Protein AF-A0A960XHT5-F1 (afdb_monomer)

Mean predicted aligned error: 14.63 Å

Structure (mmCIF, N/CA/C/O backbone):
data_AF-A0A960XHT5-F1
#
_entry.id   AF-A0A960XHT5-F1
#
loop_
_atom_site.group_PDB
_atom_site.id
_atom_site.type_symbol
_atom_site.label_atom_id
_atom_site.label_alt_id
_atom_site.label_comp_id
_atom_site.label_asym_id
_atom_site.label_entity_id
_atom_site.label_seq_id
_atom_site.pdbx_PDB_ins_code
_atom_site.Cartn_x
_atom_site.Cartn_y
_atom_site.Cartn_z
_atom_site.occupancy
_atom_site.B_iso_or_equiv
_atom_site.auth_seq_id
_atom_site.auth_comp_id
_atom_site.auth_asym_id
_atom_site.auth_atom_id
_atom_site.pdbx_PDB_model_num
ATOM 1 N N . MET A 1 1 ? 15.331 12.593 35.043 1.00 45.03 1 MET A N 1
ATOM 2 C CA . MET A 1 1 ? 15.054 11.281 34.421 1.00 45.03 1 MET A CA 1
ATOM 3 C C . MET A 1 1 ? 13.839 11.452 33.519 1.00 45.03 1 MET A C 1
ATOM 5 O O . MET A 1 1 ? 12.840 11.969 33.996 1.00 45.03 1 MET A O 1
ATOM 9 N N . LYS A 1 2 ? 13.952 11.146 32.221 1.00 58.47 2 LYS A N 1
ATOM 10 C CA . LYS A 1 2 ? 12.846 11.248 31.254 1.00 58.47 2 LYS A CA 1
ATOM 11 C C . LYS A 1 2 ? 12.209 9.865 31.152 1.00 58.47 2 LYS A C 1
ATOM 13 O O . LYS A 1 2 ? 12.758 8.992 30.490 1.00 58.47 2 LYS A O 1
ATOM 18 N N . TYR A 1 3 ? 11.129 9.644 31.884 1.00 62.03 3 TYR A N 1
ATOM 19 C CA . TYR A 1 3 ? 10.326 8.434 31.743 1.00 62.03 3 TYR A CA 1
ATOM 20 C C . TYR A 1 3 ? 9.379 8.652 30.563 1.00 62.03 3 TYR A C 1
ATOM 22 O O . TYR A 1 3 ? 8.846 9.750 30.403 1.00 62.03 3 TYR A O 1
ATOM 30 N N . ILE A 1 4 ? 9.212 7.639 29.721 1.00 69.88 4 ILE A N 1
ATOM 31 C CA . ILE A 1 4 ? 8.151 7.631 28.716 1.00 69.88 4 ILE A CA 1
ATOM 32 C C . ILE A 1 4 ? 6.901 7.191 29.477 1.00 69.88 4 ILE A C 1
ATOM 34 O O . ILE A 1 4 ? 6.853 6.061 29.962 1.00 69.88 4 ILE A O 1
ATOM 38 N N . GLU A 1 5 ? 5.948 8.101 29.677 1.00 73.25 5 GLU A N 1
ATOM 39 C CA . GLU A 1 5 ? 4.637 7.736 30.216 1.00 73.25 5 GLU A CA 1
ATOM 40 C C . GLU A 1 5 ? 3.977 6.758 29.241 1.00 73.25 5 GLU A C 1
ATOM 42 O O . GLU A 1 5 ? 3.906 7.017 28.040 1.00 73.25 5 GLU A O 1
ATOM 47 N N . GLY A 1 6 ? 3.590 5.589 29.755 1.00 69.31 6 GLY A N 1
ATOM 48 C CA . GLY A 1 6 ? 2.922 4.562 28.967 1.00 69.31 6 GLY A CA 1
ATOM 49 C C . GLY A 1 6 ? 1.555 5.044 28.495 1.00 69.31 6 GLY A C 1
ATOM 50 O O . GLY A 1 6 ? 0.897 5.829 29.178 1.00 69.31 6 GLY A O 1
ATOM 51 N N . GLU A 1 7 ? 1.143 4.559 27.330 1.00 72.44 7 GLU A N 1
ATOM 52 C CA . GLU A 1 7 ? -0.132 4.915 26.719 1.00 72.44 7 GLU A CA 1
ATOM 53 C C . GLU A 1 7 ? -1.333 4.681 27.656 1.00 72.44 7 GLU A C 1
ATOM 55 O O . GLU A 1 7 ? -1.340 3.784 28.508 1.00 72.44 7 GLU A O 1
ATOM 60 N N . SER A 1 8 ? -2.368 5.511 27.488 1.00 75.62 8 SER A N 1
ATOM 61 C CA . SER A 1 8 ? -3.586 5.479 28.303 1.00 75.62 8 SER A CA 1
ATOM 62 C C . SER A 1 8 ? -4.258 4.102 28.269 1.00 75.62 8 SER A C 1
ATOM 64 O O . SER A 1 8 ? -4.419 3.501 27.210 1.00 75.62 8 SER A O 1
ATOM 66 N N . ARG A 1 9 ? -4.759 3.631 29.422 1.00 69.56 9 ARG A N 1
ATOM 67 C CA . ARG A 1 9 ? -5.538 2.376 29.522 1.00 69.56 9 ARG A CA 1
ATOM 68 C C . ARG A 1 9 ? -6.823 2.381 28.684 1.00 69.56 9 ARG A C 1
ATOM 70 O O . ARG A 1 9 ? -7.416 1.327 28.485 1.00 69.56 9 ARG A O 1
ATOM 77 N N . GLU A 1 10 ? -7.252 3.550 28.218 1.00 75.94 10 GLU A N 1
ATOM 78 C CA . GLU A 1 10 ? -8.423 3.736 27.359 1.00 75.94 10 GLU A CA 1
ATOM 79 C C . GLU A 1 10 ? -8.062 3.861 25.870 1.00 75.94 10 GLU A C 1
ATOM 81 O O . GLU A 1 10 ? -8.931 4.174 25.055 1.00 75.94 10 GLU A O 1
ATOM 86 N N . GLN A 1 11 ? -6.797 3.646 25.490 1.00 69.94 11 GLN A N 1
ATOM 87 C CA . GLN A 1 11 ? -6.376 3.678 24.092 1.00 69.94 11 GLN A CA 1
ATOM 88 C C . GLN A 1 11 ? -7.132 2.604 23.289 1.00 69.94 11 GLN A C 1
ATOM 90 O O . GLN A 1 11 ? -6.889 1.408 23.431 1.00 69.94 11 GLN A O 1
ATOM 95 N N . LYS A 1 12 ? -8.072 3.045 22.442 1.00 67.50 12 LYS A N 1
ATOM 96 C CA .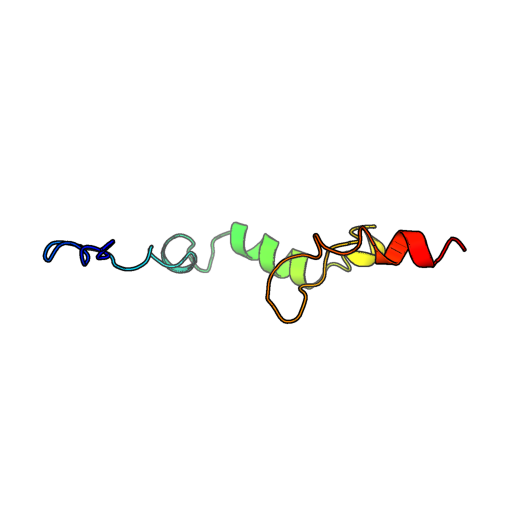 LYS A 1 12 ? -8.972 2.161 21.680 1.00 67.50 12 LYS A CA 1
ATOM 97 C C . LYS A 1 12 ? -8.323 1.534 20.443 1.00 67.50 12 LYS A C 1
ATOM 99 O O . LYS A 1 12 ? -8.693 0.423 20.088 1.00 67.50 12 LY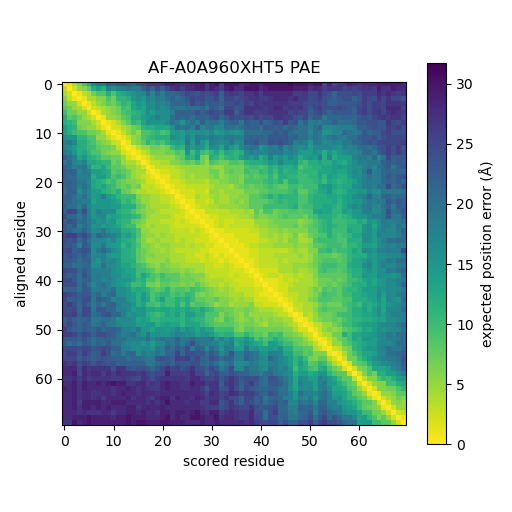S A O 1
ATOM 104 N N . LEU A 1 13 ? -7.364 2.215 19.810 1.00 66.44 13 LEU A N 1
ATOM 105 C CA . LEU A 1 13 ? -6.602 1.708 18.664 1.00 66.44 13 LEU A CA 1
ATOM 106 C C . LEU A 1 13 ? -5.102 1.943 18.898 1.00 66.44 13 LEU A C 1
ATOM 108 O O . LEU A 1 13 ? -4.654 3.080 19.045 1.00 66.44 13 LEU A O 1
ATOM 112 N N . LEU A 1 14 ? -4.334 0.852 18.934 1.00 70.81 14 LEU A N 1
ATOM 113 C CA . LEU A 1 14 ? -2.866 0.862 19.032 1.00 70.81 14 LEU A CA 1
ATOM 114 C C . LEU A 1 14 ? -2.195 1.172 17.690 1.00 70.81 14 LEU A C 1
ATOM 116 O O . LEU A 1 14 ? -1.096 1.715 17.645 1.00 70.81 14 LEU A O 1
ATOM 120 N N . LEU A 1 15 ? -2.873 0.819 16.602 1.00 69.25 15 LEU A N 1
ATOM 121 C CA . LEU A 1 15 ? -2.455 1.019 15.224 1.00 69.25 15 LEU A CA 1
ATOM 122 C C . LEU A 1 15 ? -3.682 1.466 14.426 1.00 69.25 15 LEU A C 1
ATOM 124 O O . LEU A 1 15 ? -4.782 1.024 14.761 1.00 69.25 15 LEU A O 1
ATOM 128 N N . PRO A 1 16 ? -3.519 2.317 13.400 1.00 70.38 16 PRO A N 1
ATOM 129 C CA . PRO A 1 16 ? -4.605 2.634 12.478 1.00 70.38 16 PRO A CA 1
ATOM 130 C C . PRO A 1 16 ? -5.124 1.369 11.776 1.00 70.38 16 PRO A C 1
ATOM 132 O O . PRO A 1 16 ? -4.386 0.393 11.619 1.00 70.38 16 PRO A O 1
ATOM 135 N N . GLU A 1 17 ? -6.390 1.400 11.354 1.00 74.75 17 GLU A N 1
ATOM 136 C CA . GLU A 1 17 ? -6.985 0.347 10.518 1.00 74.75 17 GLU A CA 1
ATOM 137 C C . GLU A 1 17 ? -6.180 0.199 9.219 1.00 74.75 17 GLU A C 1
ATOM 139 O O . GLU A 1 17 ? -5.535 1.147 8.747 1.00 74.75 17 GLU A O 1
ATOM 144 N N . ARG A 1 18 ? -6.148 -1.015 8.659 1.00 76.25 18 ARG A N 1
ATOM 145 C CA . ARG A 1 18 ? -5.345 -1.289 7.465 1.00 76.25 18 ARG A CA 1
ATOM 146 C C . ARG A 1 18 ? -5.968 -0.555 6.288 1.00 76.25 18 ARG A C 1
ATOM 148 O O . ARG A 1 18 ? -7.179 -0.388 6.211 1.00 76.25 18 ARG A O 1
ATOM 155 N N . LEU A 1 19 ? -5.146 -0.179 5.311 1.00 70.69 19 LEU A N 1
ATOM 156 C CA . LEU A 1 19 ? -5.657 0.391 4.062 1.00 70.69 19 LEU A CA 1
ATOM 157 C C . LEU A 1 19 ? -6.680 -0.546 3.389 1.00 70.69 19 LEU A C 1
ATOM 159 O O . LEU A 1 19 ? -7.658 -0.080 2.811 1.00 70.69 19 LEU A O 1
ATOM 163 N N . ASP A 1 20 ? -6.480 -1.857 3.537 1.00 77.50 20 ASP A N 1
ATOM 164 C CA . ASP A 1 20 ? -7.399 -2.889 3.058 1.00 77.50 20 ASP A CA 1
ATOM 165 C C . ASP A 1 20 ? -8.790 -2.841 3.703 1.00 77.50 20 ASP A C 1
ATOM 167 O O . ASP A 1 20 ? -9.749 -3.279 3.073 1.00 77.50 20 ASP A O 1
ATOM 171 N N . ASP A 1 21 ? -8.914 -2.277 4.907 1.00 81.25 21 ASP A N 1
ATOM 172 C CA . ASP A 1 21 ? -10.192 -2.127 5.609 1.00 81.25 21 ASP A CA 1
ATOM 173 C C . ASP A 1 21 ? -11.000 -0.929 5.061 1.00 81.25 21 ASP A C 1
ATOM 175 O O . ASP A 1 21 ? -12.219 -0.877 5.206 1.00 81.25 21 ASP A O 1
ATOM 179 N N . TYR A 1 22 ? -10.336 0.016 4.381 1.00 79.31 22 TYR A N 1
ATOM 180 C CA . TYR A 1 22 ? -10.956 1.201 3.769 1.00 79.31 22 TYR A CA 1
ATOM 181 C C . TYR A 1 22 ? -11.246 1.049 2.273 1.00 79.31 22 TYR A C 1
ATOM 183 O O . TYR A 1 22 ? -12.084 1.768 1.725 1.00 79.31 22 TYR A O 1
ATOM 191 N N . VAL A 1 23 ? -10.525 0.162 1.587 1.00 83.88 23 VAL A N 1
ATOM 192 C CA . VAL A 1 23 ? -10.596 -0.000 0.132 1.00 83.88 23 VAL A CA 1
ATOM 193 C C . VAL A 1 23 ? -11.112 -1.397 -0.186 1.00 83.88 23 VAL A C 1
ATOM 195 O O . VAL A 1 23 ? -10.372 -2.375 -0.110 1.00 83.88 23 VAL A O 1
ATOM 198 N N . GLU A 1 24 ? -12.379 -1.498 -0.587 1.00 86.00 24 GLU A N 1
ATOM 199 C CA . GLU A 1 24 ? -12.979 -2.775 -0.990 1.00 86.00 24 GLU A CA 1
ATOM 200 C C . GLU A 1 24 ? -12.214 -3.444 -2.148 1.00 86.00 24 GLU A C 1
ATOM 202 O O . GLU A 1 24 ? -11.502 -2.792 -2.915 1.00 86.00 24 GLU A O 1
ATOM 207 N N . ALA A 1 25 ? -12.353 -4.765 -2.284 1.00 83.06 25 ALA A N 1
ATOM 208 C CA . ALA A 1 25 ? -11.619 -5.549 -3.281 1.00 83.06 25 ALA A CA 1
ATOM 209 C C . ALA A 1 25 ? -11.933 -5.149 -4.737 1.00 83.06 25 ALA A C 1
ATOM 211 O O . ALA A 1 25 ? -11.051 -5.223 -5.587 1.00 83.06 25 ALA A O 1
ATOM 212 N N . ASP A 1 26 ? -13.159 -4.696 -5.009 1.00 84.94 26 ASP A N 1
ATOM 213 C CA . ASP A 1 26 ? -13.603 -4.239 -6.337 1.00 84.94 26 ASP A CA 1
ATOM 214 C C . ASP A 1 26 ? -13.397 -2.726 -6.547 1.00 8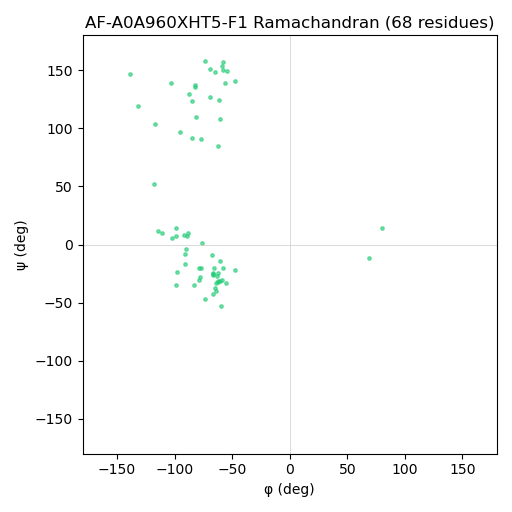4.94 26 ASP A C 1
ATOM 216 O O . ASP A 1 26 ? -13.858 -2.131 -7.520 1.00 84.94 26 ASP A O 1
ATOM 220 N N . ASN A 1 27 ? -12.713 -2.053 -5.616 1.00 84.06 27 ASN A N 1
ATOM 221 C CA . ASN A 1 27 ? -12.488 -0.624 -5.741 1.00 84.06 27 ASN A CA 1
ATOM 222 C C . ASN A 1 27 ? -11.514 -0.346 -6.904 1.00 84.06 27 ASN A C 1
ATOM 224 O O . ASN A 1 27 ? -10.392 -0.866 -6.900 1.00 84.06 27 ASN A O 1
ATOM 228 N N . PRO A 1 28 ? -11.869 0.532 -7.863 1.00 81.62 28 PRO A N 1
ATOM 229 C CA . PRO A 1 28 ? -11.015 0.854 -9.007 1.00 81.62 28 PRO A CA 1
ATOM 230 C C . PRO A 1 28 ? -9.640 1.410 -8.614 1.00 81.62 28 PRO A C 1
ATOM 232 O O . PRO A 1 28 ? -8.701 1.327 -9.399 1.00 81.62 28 PRO A O 1
ATOM 235 N N . VAL A 1 29 ? -9.469 1.938 -7.399 1.00 86.75 29 VAL A N 1
ATOM 236 C CA . VAL A 1 29 ? -8.160 2.372 -6.887 1.00 86.75 29 VAL A CA 1
ATOM 237 C C . VAL A 1 29 ? -7.159 1.208 -6.815 1.00 86.75 29 VAL A C 1
ATOM 239 O O . VAL A 1 29 ? -5.979 1.420 -7.085 1.00 86.75 29 VAL A O 1
ATOM 242 N N . ARG A 1 30 ? -7.606 -0.034 -6.571 1.00 83.62 30 ARG A N 1
ATOM 243 C CA . ARG A 1 30 ? -6.732 -1.227 -6.576 1.00 83.62 30 ARG A CA 1
ATOM 244 C C . ARG A 1 30 ? -6.176 -1.555 -7.964 1.00 83.62 30 ARG A C 1
ATOM 246 O O . ARG A 1 30 ? -5.103 -2.138 -8.084 1.00 83.62 30 ARG A O 1
ATOM 253 N N . PHE A 1 31 ? -6.851 -1.131 -9.034 1.00 85.62 31 PHE A N 1
ATOM 254 C CA . PHE A 1 31 ? -6.312 -1.270 -10.388 1.00 85.62 31 PHE A CA 1
ATOM 255 C C . PHE A 1 31 ? -5.035 -0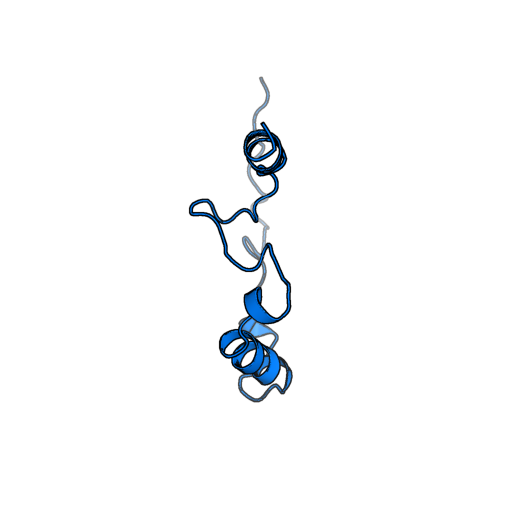.441 -10.581 1.00 85.62 31 PHE A C 1
ATOM 257 O O . PHE A 1 31 ? -4.137 -0.858 -11.310 1.00 85.62 31 PHE A O 1
ATOM 264 N N . ILE A 1 32 ? -4.929 0.713 -9.914 1.00 86.62 32 ILE A N 1
ATOM 265 C CA . ILE A 1 32 ? -3.744 1.576 -9.991 1.00 86.62 32 ILE A CA 1
ATOM 266 C C . ILE A 1 32 ? -2.528 0.847 -9.413 1.00 86.62 32 ILE A C 1
ATOM 268 O O . ILE A 1 32 ? -1.456 0.903 -10.004 1.00 86.62 32 ILE A O 1
ATOM 272 N N . GLU A 1 33 ? -2.703 0.115 -8.313 1.00 83.25 33 GLU A N 1
ATOM 273 C CA . GLU A 1 33 ? -1.650 -0.711 -7.712 1.00 83.25 33 GLU A CA 1
ATOM 274 C C . GLU A 1 33 ? -1.151 -1.775 -8.703 1.00 83.25 33 GLU A C 1
ATOM 276 O O . GLU A 1 33 ? 0.028 -1.786 -9.058 1.00 83.25 33 GLU A O 1
ATOM 281 N N . ALA A 1 34 ? -2.065 -2.566 -9.275 1.00 85.94 34 ALA A N 1
ATOM 282 C CA . ALA A 1 34 ? -1.729 -3.587 -10.272 1.00 85.94 34 ALA A CA 1
ATOM 283 C C . ALA A 1 34 ? -1.129 -3.013 -11.574 1.00 85.94 34 ALA A C 1
ATOM 285 O O . ALA A 1 34 ? -0.402 -3.705 -12.294 1.00 85.94 34 ALA A O 1
ATOM 286 N N . PHE A 1 35 ? -1.455 -1.764 -11.917 1.00 87.31 35 PHE A N 1
ATOM 287 C CA . PHE A 1 35 ? -0.860 -1.051 -13.046 1.00 87.31 35 PHE A CA 1
ATOM 288 C C . PHE A 1 35 ? 0.579 -0.620 -12.742 1.00 87.31 35 PHE A C 1
ATOM 290 O O . PHE A 1 35 ? 1.470 -0.842 -13.564 1.00 87.31 35 PHE A O 1
ATOM 297 N N . VAL A 1 36 ? 0.815 -0.039 -11.563 1.00 86.88 36 VAL A N 1
ATOM 298 C CA . VAL A 1 36 ? 2.137 0.438 -11.134 1.00 86.88 36 VAL A CA 1
ATOM 299 C C . VAL A 1 36 ? 3.119 -0.723 -10.973 1.00 86.88 36 VAL A C 1
ATOM 301 O O . VAL A 1 36 ? 4.261 -0.588 -11.399 1.00 86.88 36 VAL A O 1
ATOM 304 N N . GLU A 1 37 ? 2.680 -1.882 -10.472 1.00 85.25 37 GLU A N 1
ATOM 305 C CA . GLU A 1 37 ? 3.519 -3.092 -10.376 1.00 85.25 37 GLU A CA 1
ATOM 306 C C . GLU A 1 37 ? 4.068 -3.565 -11.729 1.00 85.25 37 GLU A C 1
ATOM 308 O O . GLU A 1 37 ? 5.153 -4.139 -11.807 1.00 85.25 37 GLU A O 1
ATOM 313 N N . LYS A 1 38 ? 3.324 -3.330 -12.814 1.00 87.19 38 LYS A N 1
ATOM 314 C CA . LYS A 1 38 ? 3.719 -3.737 -14.171 1.00 87.19 38 LYS A CA 1
ATOM 315 C C . LYS A 1 38 ? 4.510 -2.659 -14.907 1.00 87.19 38 LYS A C 1
ATOM 317 O O . LYS A 1 38 ? 5.009 -2.915 -16.005 1.00 87.19 38 LYS A O 1
ATOM 322 N N . LEU A 1 39 ? 4.604 -1.453 -14.349 1.00 88.81 39 LEU A N 1
ATOM 323 C CA . LEU A 1 39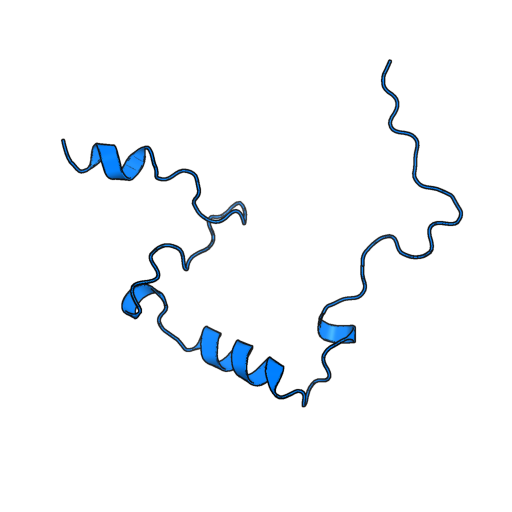 ? 5.266 -0.326 -14.985 1.00 88.81 39 LEU A CA 1
ATOM 324 C C . LEU A 1 39 ? 6.765 -0.330 -14.664 1.00 88.81 39 LEU A C 1
ATOM 326 O O . LEU A 1 39 ? 7.174 -0.357 -13.507 1.00 88.81 39 LEU A O 1
ATOM 330 N N . ASN A 1 40 ? 7.606 -0.225 -15.696 1.00 84.94 40 ASN A N 1
ATOM 331 C CA . ASN A 1 40 ? 9.040 -0.026 -15.503 1.00 84.94 40 ASN A CA 1
ATOM 332 C C . ASN A 1 40 ? 9.322 1.437 -15.120 1.00 84.94 40 ASN A C 1
ATOM 334 O O . ASN A 1 40 ? 9.534 2.296 -15.978 1.00 84.94 40 ASN A O 1
ATOM 338 N N . LEU A 1 41 ? 9.334 1.708 -13.816 1.00 83.69 41 LEU A N 1
ATOM 339 C CA . LEU A 1 41 ? 9.543 3.048 -13.266 1.00 83.69 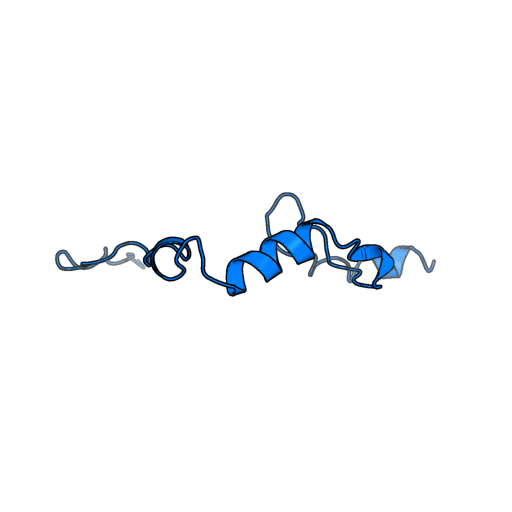41 LEU A CA 1
ATOM 340 C C . LEU A 1 41 ? 10.927 3.625 -13.626 1.00 83.69 41 LEU A C 1
ATOM 342 O O . LEU A 1 41 ? 11.041 4.830 -13.861 1.00 83.69 41 LEU A O 1
ATOM 346 N N . ALA A 1 42 ? 11.958 2.784 -13.758 1.00 80.75 42 ALA A N 1
ATOM 347 C CA . ALA A 1 42 ? 13.289 3.215 -14.183 1.00 80.75 42 ALA A CA 1
ATOM 348 C C . ALA A 1 42 ? 13.291 3.710 -15.640 1.00 80.75 42 ALA A C 1
ATOM 350 O O . ALA A 1 42 ? 13.855 4.764 -15.937 1.00 80.75 42 ALA A O 1
ATOM 351 N N . ALA A 1 43 ? 12.592 3.009 -16.538 1.00 83.69 43 ALA A N 1
ATOM 352 C CA . ALA A 1 43 ? 12.422 3.436 -17.929 1.00 83.69 43 ALA A CA 1
ATOM 353 C C . ALA A 1 43 ? 11.588 4.724 -18.055 1.00 83.69 43 ALA A C 1
ATOM 355 O O . ALA A 1 43 ? 11.782 5.494 -18.993 1.00 83.69 43 ALA A O 1
ATOM 356 N N . CYS A 1 44 ? 10.705 4.998 -17.090 1.00 82.12 44 CYS A N 1
ATOM 357 C CA . CYS A 1 44 ? 9.976 6.263 -16.985 1.00 82.12 44 CYS A CA 1
ATOM 358 C C . CYS A 1 44 ? 10.825 7.429 -16.436 1.00 82.12 44 CYS A C 1
ATOM 360 O O . CYS A 1 44 ? 10.297 8.528 -16.269 1.00 82.12 44 CYS A O 1
ATOM 362 N N . GLY A 1 45 ? 12.116 7.220 -16.142 1.00 83.12 45 GLY A N 1
ATOM 363 C CA . GLY A 1 45 ? 13.003 8.245 -15.580 1.00 83.12 45 GLY A CA 1
ATOM 364 C C . GLY A 1 45 ? 12.842 8.451 -14.071 1.00 83.12 45 GLY A C 1
ATOM 365 O O . GLY A 1 45 ? 13.327 9.439 -13.520 1.00 83.12 45 GLY A O 1
ATOM 366 N N . ILE A 1 46 ? 12.166 7.533 -13.371 1.00 80.25 46 ILE A N 1
ATOM 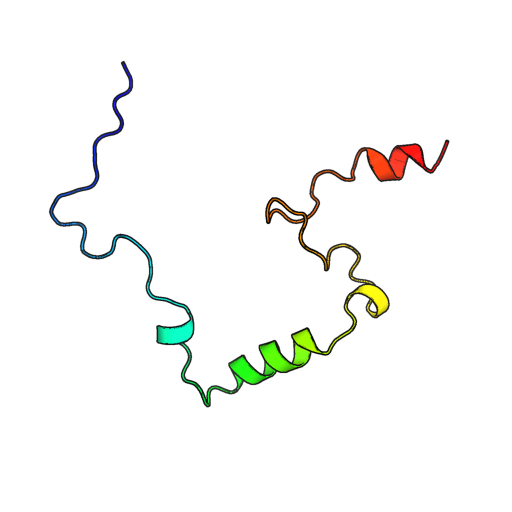367 C CA . ILE A 1 46 ? 12.025 7.580 -11.913 1.00 80.25 46 ILE A CA 1
ATOM 368 C C . ILE A 1 46 ? 13.256 6.919 -11.290 1.00 80.25 46 ILE A C 1
ATOM 370 O O . ILE A 1 46 ? 13.296 5.714 -11.044 1.00 80.25 46 ILE A O 1
ATOM 374 N N . HIS A 1 47 ? 14.264 7.742 -11.011 1.00 72.25 47 HIS A N 1
ATOM 375 C CA . HIS A 1 47 ? 15.560 7.306 -10.477 1.00 72.25 47 HIS A CA 1
ATOM 376 C C . HIS A 1 47 ? 15.502 6.702 -9.062 1.00 72.25 47 HIS A C 1
ATOM 378 O O . HIS A 1 47 ? 16.416 5.994 -8.667 1.00 72.25 47 HIS A O 1
ATOM 384 N N . ARG A 1 48 ? 14.442 6.974 -8.290 1.00 71.88 48 ARG A N 1
ATOM 385 C CA . ARG A 1 48 ? 14.254 6.488 -6.908 1.00 71.88 48 ARG A CA 1
ATOM 386 C C . ARG A 1 48 ? 13.022 5.598 -6.786 1.00 71.88 48 ARG A C 1
ATOM 388 O O . ARG A 1 48 ? 12.126 5.874 -5.994 1.00 71.88 48 ARG A O 1
ATOM 395 N N . SER A 1 49 ? 12.947 4.594 -7.648 1.00 69.69 49 SER A N 1
ATOM 396 C CA . SER A 1 49 ? 11.833 3.644 -7.703 1.00 69.69 49 SER A CA 1
ATOM 397 C C . SER A 1 49 ? 12.046 2.400 -6.835 1.00 69.69 49 SER A C 1
ATOM 399 O O . SER A 1 49 ? 11.073 1.731 -6.500 1.00 69.69 49 SER A O 1
ATOM 401 N N . GLU A 1 50 ? 13.282 2.121 -6.417 1.00 72.88 50 GLU A N 1
ATOM 402 C CA . GLU A 1 50 ? 13.632 0.952 -5.608 1.00 72.88 50 GLU A CA 1
ATOM 403 C C . GLU A 1 50 ? 13.846 1.327 -4.134 1.00 72.88 50 GLU A C 1
ATOM 405 O O . GLU A 1 50 ? 14.436 2.361 -3.799 1.00 72.88 50 GLU A O 1
ATOM 410 N N . ALA A 1 51 ? 13.345 0.481 -3.232 1.00 66.88 51 ALA A N 1
ATOM 411 C CA . ALA A 1 51 ? 13.567 0.623 -1.799 1.00 66.88 51 ALA A CA 1
ATOM 412 C C . ALA A 1 51 ? 14.933 0.031 -1.411 1.00 66.88 51 ALA A C 1
ATOM 414 O O . ALA A 1 51 ? 15.279 -1.067 -1.830 1.00 66.88 51 ALA A O 1
ATOM 415 N N . ASN A 1 52 ? 15.694 0.738 -0.572 1.00 67.75 52 ASN A N 1
ATOM 416 C CA . ASN A 1 52 ? 16.894 0.184 0.063 1.00 67.75 52 ASN A CA 1
ATOM 417 C C . ASN A 1 52 ? 16.481 -0.816 1.168 1.00 67.75 52 ASN A C 1
ATOM 419 O O . ASN A 1 52 ? 15.393 -0.691 1.732 1.00 67.75 52 ASN A O 1
ATOM 423 N N . ASP A 1 53 ? 17.369 -1.734 1.551 1.00 67.12 53 ASP A N 1
ATOM 424 C CA . ASP A 1 53 ? 17.213 -2.764 2.594 1.00 67.12 53 ASP A CA 1
ATOM 425 C C . ASP A 1 53 ? 16.645 -2.255 3.933 1.00 67.12 53 ASP A C 1
ATOM 427 O O . ASP A 1 53 ? 16.099 -3.021 4.723 1.00 67.12 53 ASP A O 1
ATOM 431 N N . ARG A 1 54 ? 16.758 -0.951 4.222 1.00 61.56 54 ARG A N 1
ATOM 432 C CA . ARG A 1 54 ? 16.211 -0.318 5.441 1.00 61.56 54 ARG A CA 1
ATOM 433 C C . ARG A 1 54 ? 14.869 0.395 5.235 1.00 61.56 54 ARG A C 1
ATOM 435 O O . ARG A 1 54 ? 14.492 1.221 6.064 1.00 61.56 54 ARG A O 1
ATOM 442 N N . GLY A 1 55 ? 14.182 0.149 4.120 1.00 55.41 55 GLY A N 1
ATOM 443 C CA . GLY A 1 55 ? 12.847 0.673 3.791 1.00 55.41 55 GLY A CA 1
ATOM 444 C C . GLY A 1 55 ? 12.766 2.181 3.521 1.00 55.41 55 GLY A C 1
ATOM 445 O O . GLY A 1 55 ? 11.755 2.669 3.023 1.00 55.41 55 GLY A O 1
ATOM 446 N N . ARG A 1 56 ? 13.819 2.953 3.817 1.00 57.62 56 ARG A N 1
ATOM 447 C CA . ARG A 1 56 ? 13.884 4.388 3.520 1.00 57.62 56 ARG A CA 1
ATOM 448 C C . ARG A 1 56 ? 14.370 4.586 2.084 1.00 57.62 56 ARG A C 1
ATOM 450 O O . ARG A 1 56 ? 15.464 4.143 1.742 1.00 57.62 56 ARG A O 1
ATOM 457 N N . LEU A 1 57 ? 13.574 5.295 1.280 1.00 57.69 57 LEU A N 1
ATOM 458 C CA . LEU A 1 57 ? 13.975 5.808 -0.035 1.00 57.69 57 LEU A CA 1
ATOM 459 C C . LEU A 1 57 ? 15.344 6.498 0.075 1.00 57.69 57 LEU A C 1
ATOM 461 O O . LEU A 1 57 ? 15.605 7.184 1.071 1.00 57.69 57 LEU A O 1
ATOM 465 N N . THR A 1 58 ? 16.211 6.313 -0.925 1.00 51.97 58 THR A N 1
ATOM 466 C CA . THR A 1 58 ? 17.600 6.797 -0.936 1.00 51.97 58 THR A CA 1
ATOM 467 C C . THR A 1 58 ? 17.670 8.333 -0.862 1.00 51.97 58 THR A C 1
ATOM 469 O O . THR A 1 58 ? 17.778 9.068 -1.843 1.00 51.97 58 THR A O 1
ATOM 472 N N . LEU A 1 59 ? 17.613 8.863 0.360 1.00 49.25 59 LEU A N 1
ATOM 473 C CA . LEU A 1 59 ? 17.934 10.257 0.682 1.00 49.25 59 LEU A CA 1
ATOM 474 C C . LEU A 1 59 ? 19.424 10.444 1.017 1.00 49.25 59 LEU A C 1
ATOM 476 O O . LEU A 1 59 ? 19.826 11.537 1.402 1.00 49.25 59 LEU A O 1
ATOM 480 N N . PHE A 1 60 ? 20.248 9.405 0.840 1.00 46.03 60 PHE A N 1
ATOM 481 C CA . PHE A 1 60 ? 21.674 9.404 1.187 1.00 46.03 60 PHE A CA 1
ATOM 482 C C . PHE A 1 60 ? 22.643 9.281 -0.006 1.00 46.03 60 PHE A C 1
ATOM 484 O O . PHE A 1 60 ? 23.837 9.162 0.213 1.00 46.03 60 PHE A O 1
ATOM 491 N N . GLU A 1 61 ? 22.189 9.415 -1.256 1.00 49.84 61 GLU A N 1
ATOM 492 C CA . GLU A 1 61 ? 23.073 9.376 -2.447 1.00 49.84 61 GLU A CA 1
ATOM 493 C C . GLU A 1 61 ? 23.648 10.744 -2.849 1.00 49.84 61 GLU A C 1
ATOM 495 O O . GLU A 1 61 ? 24.260 10.900 -3.905 1.00 49.84 61 GLU A O 1
ATOM 500 N N . ARG A 1 62 ? 23.493 11.778 -2.011 1.00 47.56 62 ARG A N 1
ATOM 501 C CA . ARG A 1 62 ? 24.169 13.062 -2.267 1.00 47.56 62 ARG A CA 1
ATOM 502 C C . ARG A 1 62 ? 25.694 12.968 -2.123 1.00 47.56 62 ARG A C 1
ATOM 504 O O . ARG A 1 62 ? 26.362 13.933 -2.468 1.00 47.56 62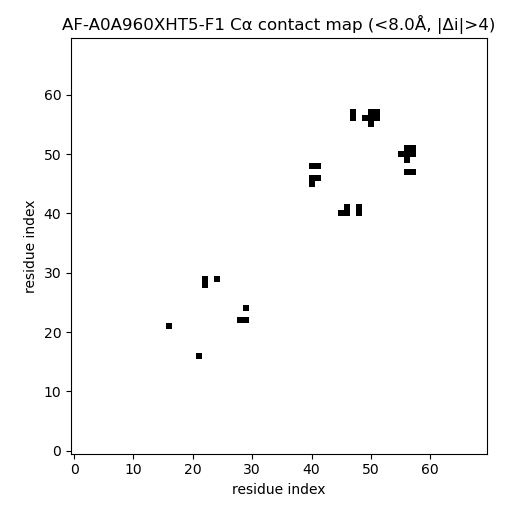 ARG A O 1
ATOM 511 N N . ILE A 1 63 ? 26.227 11.849 -1.623 1.00 53.84 63 ILE A N 1
ATOM 512 C CA . ILE A 1 63 ? 27.670 11.592 -1.517 1.00 53.84 63 ILE A CA 1
ATOM 513 C C . ILE A 1 63 ? 28.168 10.724 -2.688 1.00 53.84 63 ILE A C 1
ATOM 515 O O . ILE A 1 63 ? 29.250 10.987 -3.201 1.00 53.84 63 ILE A O 1
ATOM 519 N N . ASP A 1 64 ? 27.371 9.780 -3.196 1.00 52.34 64 ASP A N 1
ATOM 520 C CA . ASP A 1 64 ? 27.860 8.811 -4.189 1.00 52.34 64 ASP A CA 1
ATOM 521 C C . ASP A 1 64 ? 27.843 9.342 -5.634 1.00 52.34 64 ASP A C 1
ATOM 523 O O . ASP A 1 64 ? 28.789 9.101 -6.383 1.00 52.34 64 ASP A O 1
ATOM 527 N N . CYS A 1 65 ? 26.865 10.177 -6.018 1.00 44.47 65 CYS A N 1
ATOM 528 C CA . CYS A 1 65 ? 26.883 10.840 -7.335 1.00 44.47 65 CYS A CA 1
ATOM 529 C C . CYS A 1 65 ? 28.034 11.853 -7.493 1.00 44.47 65 CYS A C 1
ATOM 531 O O . CYS A 1 65 ? 28.467 12.112 -8.614 1.00 44.47 65 CYS A O 1
ATOM 533 N N . LEU A 1 66 ? 28.543 12.421 -6.391 1.00 51.88 66 LEU A N 1
ATOM 534 C CA . LEU A 1 66 ? 29.696 13.333 -6.415 1.00 51.88 66 LEU A CA 1
ATOM 535 C C . LEU A 1 66 ? 31.034 12.594 -6.585 1.00 51.88 66 LEU A C 1
ATOM 537 O O . LEU A 1 66 ? 31.994 13.202 -7.049 1.00 51.88 66 LEU A O 1
ATOM 541 N N . ASN A 1 67 ? 31.090 11.294 -6.279 1.00 49.34 67 ASN A N 1
ATOM 542 C CA . A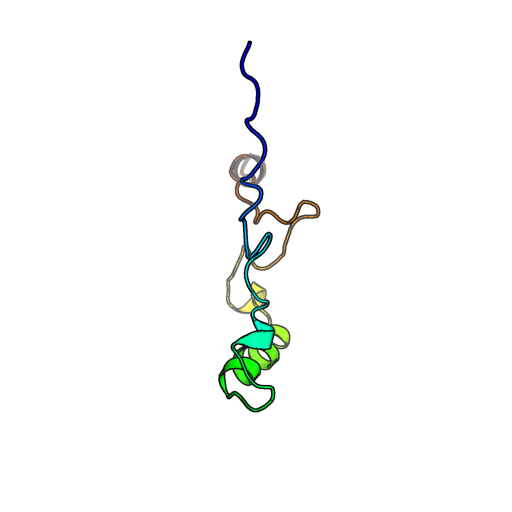SN A 1 67 ? 32.298 10.474 -6.416 1.00 49.34 67 ASN A CA 1
ATOM 543 C C . ASN A 1 67 ? 32.430 9.794 -7.789 1.00 49.34 67 ASN A C 1
ATOM 545 O O . ASN A 1 67 ? 33.436 9.147 -8.043 1.00 49.34 67 ASN A O 1
ATOM 549 N N . SER A 1 68 ? 31.440 9.938 -8.678 1.00 48.78 68 SER A N 1
ATOM 550 C CA . SER A 1 68 ? 31.516 9.457 -10.069 1.00 48.78 68 SER A CA 1
ATOM 551 C C . SER A 1 68 ? 31.803 10.580 -11.082 1.00 48.78 68 SER A C 1
ATOM 553 O O . SER A 1 68 ? 31.770 10.337 -12.289 1.00 48.78 68 SER A O 1
ATOM 555 N N . GLN A 1 69 ? 32.055 11.807 -10.610 1.00 50.81 69 GLN A N 1
ATOM 556 C CA . GLN A 1 69 ? 32.508 12.948 -11.423 1.00 50.81 69 GLN A CA 1
ATOM 557 C C . GLN A 1 69 ? 33.963 13.366 -11.131 1.00 50.81 69 GLN A C 1
ATOM 559 O O . GLN A 1 69 ? 34.410 14.389 -11.651 1.00 50.81 69 GLN A O 1
ATOM 564 N N . PHE A 1 70 ? 34.703 12.562 -10.360 1.00 44.81 70 PHE A N 1
ATOM 565 C CA . PHE A 1 70 ? 36.162 12.624 -10.240 1.00 44.81 70 PHE A CA 1
ATOM 566 C C . PHE A 1 70 ? 36.779 11.277 -10.609 1.00 44.81 70 PHE A C 1
ATOM 568 O O . PHE A 1 70 ? 36.218 10.247 -10.176 1.00 44.81 70 PHE A O 1
#

Solvent-accessible surface area (backbone atoms only — not comparable to full-atom values): 4950 Å² total; per-residue (Å²): 135,91,76,82,81,76,80,63,97,78,64,86,65,95,62,82,80,56,71,70,80,77,45,61,92,85,37,73,70,58,53,53,56,64,48,55,76,72,48,63,44,62,84,71,68,40,89,81,71,66,70,43,99,81,69,52,64,81,83,72,53,83,60,58,68,63,60,75,77,107

pLDDT: mean 70.52, std 13.49, range [44.47, 88.81]

Secondary structure (DSSP, 8-state):
----PPPPTT---SSPPPHHHHS-TT-THHHHHHHHHTS-TTTTT-TT-SPPTTSS----TTTTGGGG--

Foldseek 3Di:
DDDDPDDDPPPPDPDDDDPPVVADPPRCVVVVVVVVVPDPCVVVVNPQPDADPVRDTPPPCPPVVVVVVD

Radius of gyration: 20.38 Å; Cα contacts (8 Å, |Δi|>4): 17; chains: 1; bounding box: 50×19×52 Å

Sequence (70 aa):
MKYIEGESREQKLLLPERLDDYVEADNPVRFIEAFVEKLNLAACGIHRSEANDRGRLTLFERIDCLNSQF